Protein AF-A0A2A9NN08-F1 (afdb_monomer_lite)

Structure (mmCIF, N/CA/C/O backbone):
data_AF-A0A2A9NN08-F1
#
_entry.id   AF-A0A2A9NN08-F1
#
loop_
_atom_site.group_PDB
_atom_site.id
_atom_site.type_symbol
_atom_site.label_atom_id
_atom_site.label_alt_id
_atom_site.label_comp_id
_atom_site.label_asym_id
_atom_site.label_entity_id
_atom_site.label_seq_id
_atom_site.pdbx_PDB_ins_code
_atom_site.Cartn_x
_atom_site.Cartn_y
_atom_site.Cartn_z
_atom_site.occupancy
_atom_site.B_iso_or_equiv
_atom_site.auth_seq_id
_atom_site.auth_comp_id
_atom_site.auth_asym_id
_atom_site.auth_atom_id
_atom_site.pdbx_PDB_model_num
ATOM 1 N N . VAL A 1 1 ? 31.855 -21.960 -2.884 1.00 37.62 1 VAL A N 1
ATOM 2 C CA . VAL A 1 1 ? 30.493 -21.897 -2.303 1.00 37.62 1 VAL A CA 1
ATOM 3 C C . VAL A 1 1 ? 29.642 -21.097 -3.272 1.00 37.62 1 VAL A C 1
ATOM 5 O O . VAL A 1 1 ? 30.088 -20.039 -3.693 1.00 37.62 1 VAL A O 1
ATOM 8 N N . ALA A 1 2 ? 28.551 -21.692 -3.752 1.00 35.72 2 ALA A N 1
ATOM 9 C CA . ALA A 1 2 ? 27.802 -21.258 -4.929 1.00 35.72 2 ALA A CA 1
ATOM 10 C C . ALA A 1 2 ? 27.035 -19.943 -4.699 1.00 35.72 2 ALA A C 1
ATOM 12 O O . ALA A 1 2 ? 26.407 -19.770 -3.659 1.00 35.72 2 ALA A O 1
ATOM 13 N N . LEU A 1 3 ? 27.077 -19.046 -5.688 1.00 44.41 3 LEU A N 1
ATOM 14 C CA . LEU A 1 3 ? 26.170 -17.904 -5.797 1.00 44.41 3 LEU A CA 1
ATOM 15 C C . LEU A 1 3 ? 24.855 -18.426 -6.383 1.00 44.41 3 LEU A C 1
ATOM 17 O O . LEU A 1 3 ? 24.842 -18.994 -7.472 1.00 44.41 3 LEU A O 1
ATOM 21 N N . HIS A 1 4 ? 23.775 -18.300 -5.619 1.00 42.97 4 HIS A N 1
ATOM 22 C CA . HIS A 1 4 ? 22.445 -18.757 -6.000 1.00 42.97 4 HIS A CA 1
ATOM 23 C C . HIS A 1 4 ? 21.904 -17.833 -7.103 1.00 42.97 4 HIS A C 1
ATOM 25 O O . HIS A 1 4 ? 21.492 -16.707 -6.833 1.00 42.97 4 HIS A O 1
ATOM 31 N N . THR A 1 5 ? 21.955 -18.282 -8.357 1.00 47.53 5 THR A N 1
ATOM 32 C CA . THR A 1 5 ? 21.266 -17.632 -9.476 1.00 47.53 5 THR A CA 1
ATOM 33 C C . THR A 1 5 ? 19.768 -17.815 -9.267 1.00 47.53 5 THR A C 1
ATOM 35 O O . THR A 1 5 ? 19.246 -18.914 -9.431 1.00 47.53 5 THR A O 1
ATOM 38 N N . VAL A 1 6 ? 19.084 -16.750 -8.852 1.00 52.09 6 VAL A N 1
ATOM 39 C CA . VAL A 1 6 ? 17.621 -16.678 -8.911 1.00 52.09 6 VAL A CA 1
ATOM 40 C C . VAL A 1 6 ? 17.215 -16.691 -10.382 1.00 52.09 6 VAL A C 1
ATOM 42 O O . VAL A 1 6 ? 17.520 -15.765 -11.130 1.00 52.09 6 VAL A O 1
ATOM 45 N N . ASP A 1 7 ? 16.598 -17.795 -10.790 1.00 48.22 7 ASP A N 1
ATOM 46 C CA . ASP A 1 7 ? 15.967 -17.992 -12.090 1.00 48.22 7 ASP A CA 1
ATOM 47 C C . ASP A 1 7 ? 14.810 -16.992 -12.230 1.00 48.22 7 ASP A C 1
ATOM 49 O O . ASP A 1 7 ? 13.759 -17.134 -11.609 1.00 48.22 7 ASP A O 1
ATOM 53 N N . LEU A 1 8 ? 15.040 -15.916 -12.985 1.00 51.03 8 LEU A N 1
ATOM 54 C CA . LEU A 1 8 ? 14.032 -14.900 -13.275 1.00 51.03 8 LEU A CA 1
ATOM 55 C C . LEU A 1 8 ? 13.192 -15.338 -14.482 1.00 51.03 8 LEU A C 1
ATOM 57 O O . LEU A 1 8 ? 13.221 -14.699 -15.532 1.00 51.03 8 LEU A O 1
ATOM 61 N N . ALA A 1 9 ? 12.432 -16.423 -14.339 1.00 50.69 9 ALA A N 1
ATOM 62 C CA . ALA A 1 9 ? 11.362 -16.778 -15.271 1.00 50.69 9 ALA A CA 1
ATOM 63 C C . ALA A 1 9 ? 10.109 -15.929 -14.985 1.00 50.69 9 ALA A C 1
ATOM 65 O O . ALA A 1 9 ? 9.042 -16.432 -14.641 1.00 50.69 9 ALA A O 1
ATOM 66 N N . PHE A 1 10 ? 10.257 -14.613 -15.090 1.00 49.97 10 PHE A N 1
ATOM 67 C CA . PHE A 1 10 ? 9.178 -13.655 -14.914 1.00 49.97 10 PHE A CA 1
ATOM 68 C C . PHE A 1 10 ? 8.718 -13.199 -16.301 1.00 49.97 10 PHE A C 1
ATOM 70 O O . PHE A 1 10 ? 9.516 -12.714 -17.103 1.00 49.97 10 PHE A O 1
ATOM 77 N N . GLY A 1 11 ? 7.447 -13.453 -16.624 1.00 45.53 11 GLY A N 1
ATOM 78 C CA . GLY A 1 11 ? 6.846 -13.052 -17.896 1.00 45.53 11 GLY A CA 1
ATOM 79 C C . GLY A 1 11 ? 6.915 -11.531 -18.109 1.00 45.53 11 GLY A C 1
ATOM 80 O O . GLY A 1 11 ? 7.178 -10.791 -17.162 1.00 45.53 11 GLY A O 1
ATOM 81 N N . PRO A 1 12 ? 6.662 -11.041 -19.335 1.00 46.91 12 PRO A N 1
ATOM 82 C CA . PRO A 1 12 ? 6.875 -9.638 -19.720 1.00 46.91 12 PRO A CA 1
ATOM 83 C C . PRO A 1 12 ? 6.056 -8.603 -18.924 1.00 46.91 12 PRO A C 1
ATOM 85 O O . PRO A 1 12 ? 6.320 -7.412 -19.046 1.00 46.91 12 PRO A O 1
ATOM 88 N N . ASP A 1 13 ? 5.114 -9.049 -18.090 1.00 49.91 13 ASP A N 1
ATOM 89 C CA . ASP A 1 13 ? 4.246 -8.213 -17.256 1.00 49.91 13 ASP A CA 1
ATOM 90 C C . ASP A 1 13 ? 4.529 -8.345 -15.752 1.00 49.91 13 ASP A C 1
ATOM 92 O O . ASP A 1 13 ? 3.760 -7.855 -14.925 1.00 49.91 13 ASP A O 1
ATOM 96 N N . THR A 1 14 ? 5.612 -9.015 -15.353 1.00 43.19 14 THR A N 1
ATOM 97 C CA . THR A 1 14 ? 5.965 -9.087 -13.935 1.00 43.19 14 THR A CA 1
ATOM 98 C C . THR A 1 14 ? 6.944 -7.982 -13.565 1.00 43.19 14 THR A C 1
ATOM 100 O O . THR A 1 14 ? 8.147 -8.059 -13.816 1.00 43.19 14 THR A O 1
ATOM 103 N N . VAL A 1 15 ? 6.421 -6.947 -12.911 1.00 49.91 15 VAL A N 1
ATOM 104 C CA . VAL A 1 15 ? 7.241 -5.954 -12.217 1.00 49.91 15 VAL A CA 1
ATOM 105 C C . VAL A 1 15 ? 7.699 -6.571 -10.900 1.00 49.91 15 VAL A C 1
ATOM 107 O O . VAL A 1 15 ? 6.981 -6.553 -9.906 1.00 49.91 15 VAL A O 1
ATOM 110 N N . ILE A 1 16 ? 8.900 -7.142 -10.889 1.00 50.09 16 ILE A N 1
ATOM 111 C CA . ILE A 1 16 ? 9.529 -7.586 -9.646 1.00 50.09 16 ILE A CA 1
ATOM 112 C C . ILE A 1 16 ? 10.036 -6.336 -8.930 1.00 50.09 16 ILE A C 1
ATOM 114 O O . ILE A 1 16 ? 11.035 -5.737 -9.334 1.00 50.09 16 ILE A O 1
ATOM 118 N N . ILE A 1 17 ? 9.365 -5.928 -7.856 1.00 49.06 17 ILE A N 1
ATOM 119 C CA . ILE A 1 17 ? 9.872 -4.867 -6.984 1.00 49.06 17 ILE A CA 1
ATOM 120 C C . ILE A 1 17 ? 10.954 -5.487 -6.093 1.00 49.06 17 ILE A C 1
ATOM 122 O O . ILE A 1 17 ? 10.750 -5.746 -4.913 1.00 49.06 17 ILE A O 1
ATOM 126 N N . THR A 1 18 ? 12.151 -5.711 -6.642 1.00 49.41 18 THR A N 1
ATOM 127 C CA . THR A 1 18 ? 13.329 -6.180 -5.881 1.00 49.41 18 THR A CA 1
ATOM 128 C C . THR A 1 18 ? 13.901 -5.106 -4.939 1.00 49.41 18 THR A C 1
ATOM 130 O O . THR A 1 18 ? 15.032 -5.230 -4.480 1.00 49.41 18 THR A O 1
ATOM 133 N N . ALA A 1 19 ? 13.167 -4.014 -4.700 1.00 52.38 19 ALA A N 1
ATOM 134 C CA . ALA A 1 19 ? 13.665 -2.774 -4.106 1.00 52.38 19 ALA A CA 1
ATOM 135 C C . ALA A 1 19 ? 12.869 -2.307 -2.875 1.00 52.38 19 ALA A C 1
ATOM 137 O O . ALA A 1 19 ? 12.923 -1.126 -2.509 1.00 52.38 19 ALA A O 1
ATOM 138 N N . LEU A 1 20 ? 12.133 -3.190 -2.196 1.00 52.38 20 LEU A N 1
ATOM 139 C CA . LEU A 1 20 ? 11.841 -2.947 -0.783 1.00 52.38 20 LEU A CA 1
ATOM 140 C C . LEU A 1 20 ? 13.108 -3.269 0.023 1.00 52.38 20 LEU A C 1
ATOM 142 O O . LEU A 1 20 ? 13.218 -4.327 0.625 1.00 52.38 20 LEU A O 1
ATOM 146 N N . ASP A 1 21 ? 14.068 -2.333 0.029 1.00 46.78 21 ASP A N 1
ATOM 147 C CA . ASP A 1 21 ? 15.255 -2.339 0.916 1.00 46.78 21 ASP A CA 1
ATOM 148 C C . ASP A 1 21 ? 14.888 -2.617 2.384 1.00 46.78 21 ASP A C 1
ATOM 150 O O . ASP A 1 21 ? 15.686 -3.126 3.167 1.00 46.78 21 ASP A O 1
ATOM 154 N N . TYR A 1 22 ? 13.657 -2.270 2.753 1.00 49.38 22 TYR A N 1
ATOM 155 C CA . TYR A 1 22 ? 13.062 -2.534 4.042 1.00 49.38 22 TYR A CA 1
ATOM 156 C C . TYR A 1 22 ? 11.610 -2.945 3.828 1.00 49.38 22 TYR A C 1
ATOM 158 O O . TYR A 1 22 ? 10.844 -2.226 3.183 1.00 49.38 22 TYR A O 1
ATOM 166 N N . ILE A 1 23 ? 11.241 -4.098 4.372 1.00 55.88 23 ILE A N 1
ATOM 167 C CA . ILE A 1 23 ? 9.848 -4.503 4.497 1.00 55.88 23 ILE A CA 1
ATOM 168 C C . ILE A 1 23 ? 9.236 -3.590 5.573 1.00 55.88 23 ILE A C 1
ATOM 170 O O . ILE A 1 23 ? 9.708 -3.633 6.708 1.00 55.88 23 ILE A O 1
ATOM 174 N N . PRO A 1 24 ? 8.215 -2.761 5.278 1.00 56.25 24 PRO A N 1
ATOM 175 C CA . PRO A 1 24 ? 7.631 -1.850 6.267 1.00 56.25 24 PRO A CA 1
ATOM 176 C C . PRO A 1 24 ? 6.862 -2.590 7.377 1.00 56.25 24 PRO A C 1
ATOM 178 O O . PRO A 1 24 ? 6.337 -1.961 8.289 1.00 56.25 24 PRO A O 1
ATOM 181 N N . PHE A 1 25 ? 6.803 -3.922 7.311 1.00 60.47 25 PHE A N 1
ATOM 182 C CA . PHE A 1 25 ? 6.260 -4.794 8.342 1.00 60.47 25 PHE A CA 1
ATOM 183 C C . PHE A 1 25 ? 7.356 -5.108 9.370 1.00 60.47 25 PHE A C 1
ATOM 185 O O . PHE A 1 25 ? 8.411 -5.660 9.048 1.00 60.47 25 PHE A O 1
ATOM 192 N N . CYS A 1 26 ? 7.102 -4.790 10.635 1.00 46.56 26 CYS A N 1
ATOM 193 C CA . CYS A 1 26 ? 7.960 -5.183 11.744 1.00 46.56 26 CYS A CA 1
ATOM 194 C C . CYS A 1 26 ? 7.859 -6.704 11.976 1.00 46.56 26 CYS A C 1
ATOM 196 O O . CYS A 1 26 ? 6.997 -7.183 12.699 1.00 46.56 26 CYS A O 1
ATOM 198 N N . CYS A 1 27 ? 8.757 -7.463 11.350 1.00 50.53 27 CYS A N 1
ATOM 199 C CA . CYS A 1 27 ? 9.181 -8.850 11.610 1.00 50.53 27 CYS A CA 1
ATOM 200 C C . CYS A 1 27 ? 8.138 -9.994 11.738 1.00 50.53 27 CYS A C 1
ATOM 202 O O . CYS A 1 27 ? 8.500 -11.108 11.390 1.00 50.53 27 CYS A O 1
ATOM 204 N N . HIS A 1 28 ? 6.896 -9.800 12.191 1.00 50.84 28 HIS A N 1
ATOM 205 C CA . HIS A 1 28 ? 5.859 -10.846 12.312 1.00 50.84 28 HIS A CA 1
ATOM 206 C C . HIS A 1 28 ? 4.420 -10.310 12.247 1.00 50.84 28 HIS A C 1
ATOM 208 O O . HIS A 1 28 ? 3.481 -11.099 12.330 1.00 50.84 28 HIS A O 1
ATOM 214 N N . GLN A 1 29 ? 4.222 -8.993 12.156 1.00 53.75 29 GLN A N 1
ATOM 215 C CA . GLN A 1 29 ? 2.878 -8.425 12.124 1.00 53.75 29 GLN A CA 1
ATOM 216 C C . GLN A 1 29 ? 2.271 -8.692 10.744 1.00 53.75 29 GLN A C 1
ATOM 218 O O . GLN A 1 29 ? 2.776 -8.202 9.731 1.00 53.75 29 GLN A O 1
ATOM 223 N N . SER A 1 30 ? 1.238 -9.536 10.701 1.00 63.97 30 SER A N 1
ATOM 224 C CA . SER A 1 30 ? 0.528 -9.828 9.461 1.00 63.97 30 SER A CA 1
ATOM 225 C C . SER A 1 30 ? -0.146 -8.552 8.962 1.00 63.97 30 SER A C 1
ATOM 227 O O . SER A 1 30 ? -0.655 -7.769 9.763 1.00 63.97 30 SER A O 1
ATOM 229 N N . LEU A 1 31 ? -0.225 -8.364 7.643 1.00 69.25 31 LEU A N 1
ATOM 230 C CA . LEU A 1 31 ? -1.069 -7.327 7.034 1.00 69.25 31 LEU A CA 1
ATOM 231 C C . LEU A 1 31 ? -2.515 -7.396 7.560 1.00 69.25 31 LEU A C 1
ATOM 233 O O . LEU A 1 31 ? -3.187 -6.371 7.679 1.00 69.25 31 LEU A O 1
ATOM 237 N N . ALA A 1 32 ? -2.974 -8.599 7.925 1.00 72.38 32 ALA A N 1
ATOM 238 C CA . ALA A 1 32 ? -4.272 -8.844 8.547 1.00 72.38 32 ALA A CA 1
ATOM 239 C C . ALA A 1 32 ? -4.444 -8.157 9.916 1.00 72.38 32 ALA A C 1
ATOM 241 O O . ALA A 1 32 ? -5.557 -7.752 10.245 1.00 72.38 32 ALA A O 1
ATOM 242 N N . ASP A 1 33 ? -3.360 -7.980 10.673 1.00 77.06 33 ASP A N 1
ATOM 243 C CA . ASP A 1 33 ? -3.373 -7.416 12.030 1.00 77.06 33 ASP A CA 1
ATOM 244 C C . ASP A 1 33 ? -3.139 -5.895 12.052 1.00 77.06 33 ASP A C 1
ATOM 246 O O . ASP A 1 33 ? -3.209 -5.274 13.112 1.00 77.06 33 ASP A O 1
ATOM 250 N N . MET A 1 3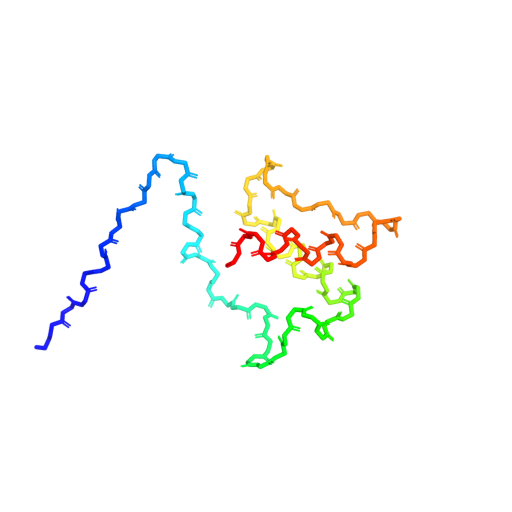4 ? -2.851 -5.287 10.895 1.00 80.19 34 MET A N 1
ATOM 251 C CA . MET A 1 34 ? -2.564 -3.855 10.789 1.00 80.19 34 MET A CA 1
ATOM 252 C C . MET A 1 34 ? -3.828 -2.999 10.848 1.00 80.19 34 MET A C 1
ATOM 254 O O . MET A 1 34 ? -4.852 -3.317 10.225 1.00 80.19 34 MET A O 1
ATOM 258 N N . THR A 1 35 ? -3.734 -1.867 11.549 1.00 85.88 35 THR A N 1
ATOM 259 C CA . THR A 1 35 ? -4.780 -0.841 11.534 1.00 85.88 35 THR A CA 1
ATOM 260 C C . THR A 1 35 ? -4.834 -0.139 10.178 1.00 85.88 35 THR A C 1
ATOM 262 O O . THR A 1 35 ? -3.930 -0.244 9.344 1.00 85.88 35 THR A O 1
ATOM 265 N N . ARG A 1 36 ? -5.905 0.623 9.934 1.00 87.75 36 ARG A N 1
ATOM 266 C CA . ARG A 1 36 ? -6.036 1.387 8.688 1.00 87.75 36 ARG A CA 1
ATOM 267 C C . ARG A 1 36 ? -4.882 2.379 8.519 1.00 87.75 36 ARG A C 1
ATOM 269 O O . ARG A 1 36 ? -4.387 2.547 7.410 1.00 87.75 36 ARG A O 1
ATOM 276 N N . GLU A 1 37 ? -4.474 3.047 9.592 1.00 87.31 37 GLU A N 1
ATOM 277 C CA . GLU A 1 37 ? -3.396 4.038 9.568 1.00 87.31 37 GLU A CA 1
ATOM 278 C C . GLU A 1 37 ? -2.065 3.394 9.171 1.00 87.31 37 GLU A C 1
ATOM 280 O O . GLU A 1 37 ? -1.351 3.936 8.328 1.00 87.31 37 GLU A O 1
ATOM 285 N N . GLU A 1 38 ? -1.771 2.213 9.717 1.00 83.44 38 GLU A N 1
ATOM 286 C CA . GLU A 1 38 ? -0.584 1.428 9.371 1.00 83.44 38 GLU A CA 1
ATOM 287 C C . GLU A 1 38 ? -0.622 0.990 7.897 1.00 83.44 38 GLU A C 1
ATOM 289 O O . GLU A 1 38 ? 0.348 1.191 7.164 1.00 83.44 38 GLU A O 1
ATOM 294 N N . LEU A 1 39 ? -1.768 0.495 7.413 1.00 85.19 39 LEU A N 1
ATOM 295 C CA . LEU A 1 39 ? -1.952 0.125 6.003 1.00 85.19 39 LEU A CA 1
ATOM 296 C C . LEU A 1 39 ? -1.782 1.323 5.058 1.00 85.19 39 LEU A C 1
ATOM 298 O O . LEU A 1 39 ? -1.177 1.192 3.996 1.00 85.19 39 LEU A O 1
ATOM 302 N N . VAL A 1 40 ? -2.265 2.507 5.440 1.00 88.62 40 VAL A N 1
ATOM 303 C CA . VAL A 1 40 ? -2.078 3.739 4.658 1.00 88.62 40 VAL A CA 1
ATOM 304 C C . VAL A 1 40 ? -0.607 4.153 4.615 1.00 88.62 40 VAL A C 1
ATOM 306 O O . VAL A 1 40 ? -0.133 4.573 3.561 1.00 88.62 40 VAL A O 1
ATOM 309 N N . GLN A 1 41 ? 0.140 4.011 5.712 1.00 85.62 41 GLN A N 1
ATOM 310 C CA . GLN A 1 41 ? 1.581 4.291 5.724 1.00 85.62 41 GLN A CA 1
ATOM 311 C C . GLN A 1 41 ? 2.356 3.341 4.805 1.00 85.62 41 GLN A C 1
ATOM 313 O O . GLN A 1 41 ? 3.204 3.792 4.030 1.00 85.62 41 GLN A O 1
ATOM 318 N N . VAL A 1 42 ? 2.027 2.047 4.838 1.00 82.81 42 VAL A N 1
ATOM 319 C CA . VAL A 1 42 ? 2.593 1.049 3.919 1.00 82.81 42 VAL A CA 1
ATOM 320 C C . VAL A 1 42 ? 2.258 1.405 2.474 1.00 82.81 42 VAL A C 1
ATOM 322 O O . VAL A 1 42 ? 3.155 1.476 1.634 1.00 82.81 42 VAL A O 1
ATOM 325 N N . ALA A 1 43 ? 0.987 1.680 2.181 1.00 87.31 43 ALA A N 1
ATOM 326 C CA . ALA A 1 43 ? 0.548 2.039 0.840 1.00 87.31 43 ALA A CA 1
ATOM 327 C C . ALA A 1 43 ? 1.224 3.324 0.339 1.00 87.31 43 ALA A C 1
ATOM 329 O O . ALA A 1 43 ? 1.645 3.381 -0.811 1.00 87.31 43 ALA A O 1
ATOM 330 N N . HIS A 1 44 ? 1.423 4.327 1.199 1.00 87.75 44 HIS A N 1
A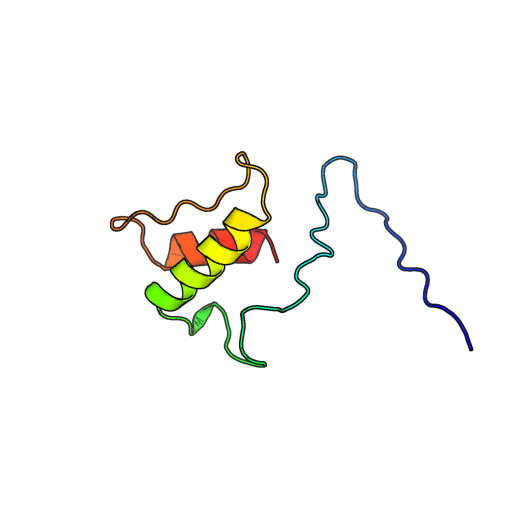TOM 331 C CA . HIS A 1 44 ? 2.218 5.511 0.872 1.00 87.75 44 HIS A CA 1
ATOM 332 C C . HIS A 1 44 ? 3.663 5.161 0.518 1.00 87.75 44 HIS A C 1
ATOM 334 O O . HIS A 1 44 ? 4.176 5.644 -0.492 1.00 87.75 44 HIS A O 1
ATOM 340 N N . PHE A 1 45 ? 4.319 4.325 1.324 1.00 83.31 45 PHE A N 1
ATOM 341 C CA . PHE A 1 45 ? 5.694 3.901 1.069 1.00 83.31 45 PHE A CA 1
ATOM 342 C C . PHE A 1 45 ? 5.820 3.155 -0.265 1.00 83.31 45 PHE A C 1
ATOM 344 O O . PHE A 1 45 ? 6.740 3.423 -1.041 1.00 83.31 45 PHE A O 1
ATOM 351 N N . LEU A 1 46 ? 4.872 2.264 -0.559 1.00 82.25 46 LEU A N 1
ATOM 352 C CA . LEU A 1 46 ? 4.803 1.554 -1.833 1.00 82.25 46 LEU A CA 1
ATOM 353 C C . LEU A 1 46 ? 4.544 2.519 -2.992 1.00 82.25 46 LEU A C 1
ATOM 355 O O . LEU A 1 46 ? 5.275 2.487 -3.976 1.00 82.25 46 LEU A O 1
ATOM 359 N N . ASN A 1 47 ? 3.593 3.443 -2.855 1.00 87.44 47 ASN A N 1
ATOM 360 C CA . ASN A 1 47 ? 3.255 4.432 -3.881 1.00 87.44 47 ASN A CA 1
ATOM 361 C C . ASN A 1 47 ? 4.419 5.344 -4.276 1.00 87.44 47 ASN A C 1
ATOM 363 O O . ASN A 1 47 ? 4.459 5.802 -5.412 1.00 87.44 47 ASN A O 1
ATOM 367 N N . VAL A 1 48 ? 5.373 5.596 -3.375 1.00 84.88 48 VAL A N 1
ATOM 368 C CA . VAL A 1 48 ? 6.601 6.344 -3.702 1.00 84.88 48 VAL A CA 1
ATOM 369 C C . VAL A 1 48 ? 7.498 5.565 -4.671 1.00 84.88 48 VAL A C 1
ATOM 371 O O . VAL A 1 48 ? 8.237 6.169 -5.448 1.00 84.88 48 VAL A O 1
ATOM 374 N N . LYS A 1 49 ? 7.454 4.230 -4.623 1.00 78.00 49 LYS A N 1
ATOM 375 C CA . LYS A 1 49 ? 8.283 3.337 -5.446 1.00 78.00 49 LYS A CA 1
ATOM 376 C C . LYS A 1 49 ? 7.543 2.789 -6.667 1.00 78.00 49 LYS A C 1
ATOM 378 O O . LYS A 1 49 ? 8.186 2.377 -7.630 1.00 78.00 49 LYS A O 1
ATOM 383 N N . LEU A 1 50 ? 6.214 2.762 -6.623 1.00 79.06 50 LEU A N 1
ATOM 384 C CA . LEU A 1 50 ? 5.366 2.265 -7.697 1.00 79.06 50 LEU A CA 1
ATOM 385 C C . LEU A 1 50 ? 5.210 3.310 -8.811 1.00 79.06 50 LEU A C 1
ATOM 387 O O . LEU A 1 50 ? 5.073 4.503 -8.534 1.00 79.06 50 LEU A O 1
ATOM 391 N N . PRO A 1 51 ? 5.172 2.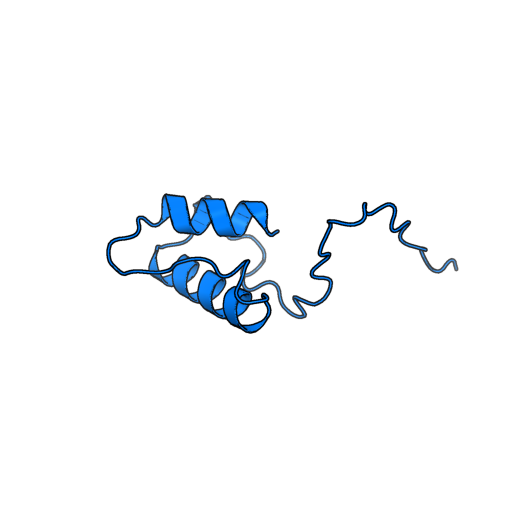888 -10.085 1.00 80.94 51 PRO A N 1
ATOM 392 C CA . PRO A 1 51 ? 4.707 3.757 -11.156 1.00 80.94 51 PRO A C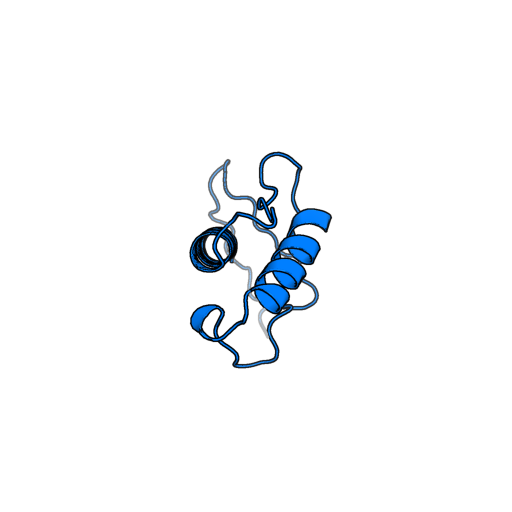A 1
ATOM 393 C C . PRO A 1 51 ? 3.239 4.135 -10.916 1.00 80.94 51 PRO A C 1
ATOM 395 O O . PRO A 1 51 ? 2.467 3.339 -10.388 1.00 80.94 51 PRO A O 1
ATOM 398 N N . ALA A 1 52 ? 2.830 5.324 -11.367 1.00 80.88 52 ALA A N 1
ATOM 399 C CA . ALA A 1 52 ? 1.498 5.880 -11.097 1.00 80.88 52 ALA A CA 1
ATOM 400 C C . ALA A 1 52 ? 0.324 4.957 -11.489 1.00 80.88 52 ALA A C 1
ATOM 402 O O . ALA A 1 52 ? -0.742 5.026 -10.888 1.00 80.88 52 ALA A O 1
ATOM 403 N N . ALA A 1 53 ? 0.516 4.077 -12.478 1.00 80.88 53 ALA A N 1
ATOM 404 C CA . ALA A 1 53 ? -0.488 3.101 -12.903 1.00 80.88 53 ALA A CA 1
ATOM 405 C C . ALA A 1 53 ? -0.763 1.993 -11.866 1.00 80.88 53 ALA A C 1
ATOM 407 O O . ALA A 1 53 ? -1.805 1.351 -11.936 1.00 80.88 53 ALA A O 1
ATOM 408 N N . LEU A 1 54 ? 0.162 1.767 -10.929 1.00 81.12 54 LEU A N 1
ATOM 409 C CA . LEU A 1 54 ? 0.067 0.761 -9.868 1.00 81.12 54 LEU A CA 1
ATOM 410 C C . LEU A 1 54 ? -0.112 1.396 -8.483 1.00 81.12 54 LEU A C 1
ATOM 412 O O . LEU A 1 54 ? -0.032 0.695 -7.480 1.00 81.12 54 LEU A O 1
ATOM 416 N N . SER A 1 55 ? -0.324 2.714 -8.403 1.00 87.31 55 SER A N 1
ATOM 417 C CA . SER A 1 55 ? -0.526 3.380 -7.120 1.00 87.31 55 SER A CA 1
ATOM 418 C C . SER A 1 55 ? -1.795 2.886 -6.423 1.00 87.31 55 SER A C 1
ATOM 420 O O . SER A 1 55 ? -2.896 2.952 -6.967 1.00 87.31 55 SER A O 1
ATOM 422 N N . ILE A 1 56 ? -1.627 2.464 -5.177 1.00 87.56 56 ILE A N 1
ATOM 423 C CA . ILE A 1 56 ? -2.683 2.075 -4.251 1.00 87.56 56 ILE A CA 1
ATOM 424 C C . ILE A 1 56 ? -3.461 3.329 -3.861 1.00 87.56 56 ILE A C 1
ATOM 426 O O . ILE A 1 56 ? -2.891 4.333 -3.423 1.00 87.56 56 ILE A O 1
ATOM 430 N N . ILE A 1 57 ? -4.780 3.287 -3.987 1.00 89.00 57 ILE A N 1
ATOM 431 C CA . ILE A 1 57 ? -5.630 4.413 -3.591 1.00 89.00 57 ILE A CA 1
ATOM 432 C C . ILE A 1 57 ? -5.823 4.363 -2.069 1.00 89.00 57 ILE A C 1
ATOM 434 O O . ILE A 1 57 ? -6.154 3.320 -1.518 1.00 89.00 57 ILE A O 1
ATOM 438 N N . ILE A 1 58 ? -5.659 5.499 -1.389 1.00 90.06 58 ILE A N 1
ATOM 439 C CA . ILE A 1 58 ? -5.621 5.598 0.087 1.00 90.06 58 ILE A CA 1
ATOM 440 C C . ILE A 1 58 ? -6.596 6.644 0.658 1.00 90.06 58 ILE A C 1
ATOM 442 O O . ILE A 1 58 ? -6.379 7.190 1.738 1.00 90.06 58 ILE A O 1
ATOM 446 N N . ASP A 1 59 ? -7.675 6.928 -0.073 1.00 89.88 59 ASP A N 1
ATOM 447 C CA . ASP A 1 59 ? -8.706 7.901 0.311 1.00 89.88 59 ASP A CA 1
ATOM 448 C C . ASP A 1 59 ? -9.320 7.611 1.699 1.00 89.88 59 ASP A C 1
ATOM 450 O O . ASP A 1 59 ? -9.411 6.456 2.132 1.00 89.88 59 ASP A O 1
ATOM 454 N N . GLU A 1 60 ? -9.763 8.656 2.404 1.00 84.69 60 GLU A N 1
ATOM 455 C CA . GLU A 1 60 ? -10.391 8.558 3.730 1.00 84.69 60 GLU A CA 1
ATOM 456 C C . GLU A 1 60 ? -11.644 7.672 3.732 1.00 84.69 60 GLU A C 1
ATOM 458 O O . GLU A 1 60 ? -11.904 6.983 4.718 1.00 84.69 60 GLU A O 1
ATOM 463 N N . GLN A 1 61 ? -12.384 7.628 2.622 1.00 87.62 61 GLN A N 1
ATOM 464 C CA . GLN A 1 61 ? -13.576 6.789 2.470 1.00 87.62 61 GLN A CA 1
ATOM 465 C C . GLN A 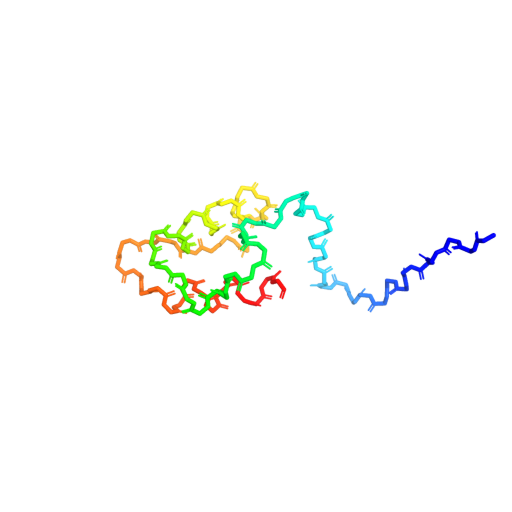1 61 ? -13.247 5.335 2.112 1.00 87.62 61 GLN A C 1
ATOM 467 O O . GLN A 1 61 ? -14.140 4.482 2.105 1.00 87.62 61 GLN A O 1
ATOM 472 N N . ARG A 1 62 ? -11.984 5.022 1.790 1.00 86.25 62 ARG A N 1
ATOM 473 C CA . ARG A 1 62 ? -11.600 3.670 1.388 1.00 86.25 62 ARG A CA 1
ATOM 474 C C . ARG A 1 62 ? -11.423 2.776 2.625 1.00 86.25 62 ARG A C 1
ATOM 476 O O . ARG A 1 62 ? -10.662 3.126 3.536 1.00 86.25 62 ARG A O 1
ATOM 483 N N . PRO A 1 63 ? -12.099 1.615 2.670 1.00 89.56 63 PRO A N 1
ATOM 484 C CA . PRO A 1 63 ? -11.989 0.688 3.786 1.00 89.56 63 PRO A CA 1
ATOM 485 C C . PRO A 1 63 ? -10.604 0.040 3.832 1.00 89.56 63 PRO A C 1
ATOM 487 O O . PRO A 1 63 ? -9.994 -0.244 2.799 1.00 89.56 63 PRO A O 1
ATOM 490 N N . ALA A 1 64 ? -10.144 -0.237 5.052 1.00 87.19 64 ALA A N 1
ATOM 491 C CA . ALA A 1 64 ? -8.844 -0.844 5.324 1.00 87.19 64 ALA A CA 1
ATOM 492 C C . ALA A 1 64 ? -8.644 -2.170 4.574 1.00 87.19 64 ALA A C 1
ATOM 494 O O . ALA A 1 64 ? -7.566 -2.409 4.043 1.00 87.19 64 ALA A O 1
ATOM 495 N N . ASP A 1 65 ? -9.691 -2.989 4.451 1.00 88.06 65 ASP A N 1
ATOM 496 C CA . ASP A 1 65 ? -9.618 -4.297 3.789 1.00 88.06 65 ASP A CA 1
ATOM 497 C C . ASP A 1 65 ? -9.283 -4.193 2.295 1.00 88.06 65 ASP A C 1
ATOM 499 O O . ASP A 1 65 ? -8.545 -5.022 1.769 1.00 88.06 65 ASP A O 1
ATOM 503 N N . LEU A 1 66 ? -9.768 -3.148 1.612 1.00 88.50 66 LEU A N 1
ATOM 504 C CA . LEU A 1 66 ? -9.434 -2.916 0.204 1.00 88.50 66 LEU A CA 1
ATOM 505 C C . LEU A 1 66 ? -8.015 -2.378 0.032 1.00 88.50 66 LEU A C 1
ATOM 507 O O . LEU A 1 66 ? -7.369 -2.690 -0.961 1.00 88.50 66 LEU A O 1
ATOM 511 N N . ILE A 1 67 ? -7.533 -1.564 0.974 1.00 88.94 67 ILE A N 1
ATOM 512 C CA . ILE A 1 67 ? -6.137 -1.103 0.972 1.00 88.94 67 ILE A CA 1
ATOM 513 C C . ILE A 1 67 ? -5.217 -2.306 1.210 1.00 88.94 67 ILE A C 1
ATOM 515 O O . ILE A 1 67 ? -4.256 -2.499 0.471 1.00 88.94 67 ILE A O 1
ATOM 519 N N . ARG A 1 68 ? -5.560 -3.161 2.183 1.00 87.25 68 ARG A N 1
ATOM 520 C CA . ARG A 1 68 ? -4.843 -4.405 2.480 1.00 87.25 68 ARG A CA 1
ATOM 521 C C . ARG A 1 68 ? -4.779 -5.321 1.265 1.00 87.25 68 ARG A C 1
ATOM 523 O O . ARG A 1 68 ? -3.691 -5.740 0.899 1.00 87.25 68 ARG A O 1
ATOM 530 N N . SER A 1 69 ? -5.918 -5.584 0.625 1.00 84.94 69 SER A N 1
ATOM 531 C CA . SER A 1 69 ? -5.975 -6.473 -0.537 1.00 84.94 69 SER A CA 1
ATOM 532 C C . SER A 1 69 ? -5.102 -5.977 -1.692 1.00 84.94 69 SER A C 1
ATOM 534 O O . SER A 1 69 ? -4.470 -6.790 -2.357 1.00 84.94 69 SER A O 1
ATOM 536 N N . GLU A 1 70 ? -5.017 -4.663 -1.920 1.00 86.69 70 GLU A N 1
ATOM 537 C CA . GLU A 1 70 ? -4.115 -4.129 -2.948 1.00 86.69 70 GLU A CA 1
ATOM 538 C C . GLU A 1 70 ? -2.642 -4.225 -2.553 1.00 86.69 70 GLU A C 1
ATOM 540 O O . GLU A 1 70 ? -1.813 -4.518 -3.410 1.00 86.69 70 GLU A O 1
ATOM 545 N N . ILE A 1 71 ? -2.309 -4.047 -1.270 1.00 83.62 71 ILE A N 1
ATOM 546 C CA . ILE A 1 71 ? -0.948 -4.290 -0.773 1.00 83.62 71 ILE A CA 1
ATOM 547 C C . ILE A 1 71 ? -0.571 -5.768 -0.957 1.00 83.62 71 ILE A C 1
ATOM 549 O O . ILE A 1 71 ? 0.521 -6.044 -1.438 1.00 83.62 71 ILE A O 1
ATOM 553 N N . GLU A 1 72 ? -1.470 -6.703 -0.629 1.00 81.75 72 GLU A N 1
ATOM 554 C CA . GLU A 1 72 ? -1.255 -8.155 -0.750 1.00 81.75 72 GLU A CA 1
ATOM 555 C C . GLU A 1 72 ? -1.022 -8.621 -2.192 1.00 81.75 72 GLU A C 1
ATOM 557 O O . GLU A 1 72 ? -0.274 -9.564 -2.409 1.00 81.75 72 GLU A O 1
ATOM 562 N N . VAL A 1 73 ? -1.630 -7.972 -3.189 1.00 81.12 73 VAL A N 1
ATOM 563 C CA . VAL A 1 73 ? -1.397 -8.303 -4.610 1.00 81.12 73 VAL A CA 1
ATOM 564 C C . VAL A 1 73 ? 0.013 -7.908 -5.068 1.00 81.12 73 VAL A C 1
ATOM 566 O O . VAL A 1 73 ? 0.521 -8.452 -6.048 1.00 81.12 73 VAL A O 1
ATOM 569 N N . LEU A 1 74 ? 0.638 -6.949 -4.384 1.00 75.31 74 LEU A N 1
ATOM 570 C CA . LEU A 1 74 ? 1.931 -6.381 -4.760 1.00 75.31 74 LEU A CA 1
ATOM 571 C C . LEU A 1 74 ? 3.129 -7.038 -4.053 1.00 75.31 74 LEU A C 1
ATOM 573 O O . LEU A 1 74 ? 4.260 -6.781 -4.475 1.00 75.31 74 LEU A O 1
ATOM 577 N N . VAL A 1 75 ? 2.906 -7.832 -2.996 1.00 68.62 75 VAL A N 1
ATOM 578 C CA . VAL A 1 75 ? 3.956 -8.464 -2.166 1.00 68.62 75 VAL A CA 1
ATOM 579 C C . VAL A 1 75 ? 3.992 -9.982 -2.278 1.00 68.62 75 VAL A C 1
ATOM 581 O O . VAL A 1 75 ? 2.934 -10.604 -2.497 1.00 68.62 75 VAL A O 1
#

Organism: NCBI:txid703135

Sequence (75 aa):
VALHTVDLAFGPDTVIITALDYIPFCCHQSLADMTREELVQVAHFLNVKLPAALSIIIDEQRPADLIRSEIEVLV

Foldseek 3Di:
DDDDPDDPPDPPPDPDCPPCPDDLDDPDQDLVNDDLVSLLVNLVVVQVVDDPVLRQDNDPPDDSVSSSVSSVVND

Radius of gyration: 14.49 Å; chains: 1; bounding box: 44×30×32 Å

pLDDT: mean 70.09, std 17.68, range [35.72, 90.06]

Secondary structure (DSSP, 8-state):
-----------TT----TT-SS-SS-TT--GGG--HHHHHHHHHHHHHHS-GGGPPP--TTS-HHHHHHHHHHH-

=== Feature glossary ===
The record interleaves many kinds of information about one protein. Here is each kind framed as the question it answers.

Q: What does the local fold look like, residue by residue?
A: A 3Di character summarizes, for each residue, the relative orientation of the Cα frame of its nearest spatial neighbor. Because it encodes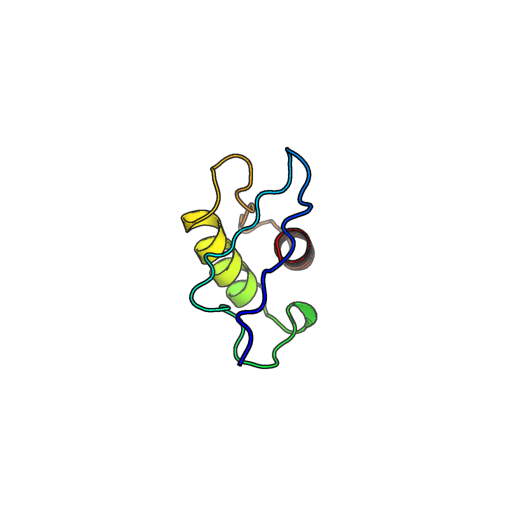 fold topology rather than chemistry, 3Di alignments detect remote structural similarity that sequence alignment misses.

Q: Which residues are in helices, strands, or loops?
A: Secondary structure is the local, repeating backbone conformation. DSSP classifies it into eight states by reading the hydrogen-bond network: three helix types (H, G, I), two β types (E, B), two non-regular types (T, S), and unstructured coil (-).

Q: How big and how compact is the whole molecule?
A: Three whole-structure scalars: the radius of gyration (RMS distance of Cα from centroid, in Å), the count of Cα–Cα contacts (pairs closer than 8 Å and separated by more than four residues in sequence — i.e. tertiary, not local, contacts), and the bounding-box dimensions. Together they distinguish compact globular folds from extended fibres or disordered chains.

Q: How confident is the AlphaFold model at each residue?
A: For AlphaFold models, the B-factor field carries pLDDT — the model's own estimate of local accuracy on a 0–100 scale. Regions with pLDDT<50 should be treated as essentially unmodeled; they often correspond to intrinsically disordered segments.

Q: What family and function is it annotated with?
A: Functional annotations link the protein to curated databases. InterPro entries identify conserved domains and families by matching the sequence against member-database signatures (Pfam, PROSITE, CDD, …). Gene Ontology (GO) terms describe molecular function, biological process, and cellular component in a controlled vocabulary. CATH places the structure in a hierarchical fold classification (Class/Architecture/Topology/Homologous-superfamily). The organism is the source species.

Q: What known structures does this most resemble?
A: Nearest PDB neighbors are the top structural matches found by Foldseek when searching this structure against the entire Protein Data Bank. Each hit reports a TM-score (0 to 1; >0.5 almost always implies the same fold) and an E-value. These are *structural* homologs — they may share no detectable sequence similarity.

Q: Which residues are buried vs exposed?
A: Solvent-accessible surface area (SASA) is the area in Å² traced out by the centre of a 1.4 Å probe sphere (a water molecule) rolled over the protein's van der Waals surface (Shrake–Rupley / Lee–Richards construction). Buried residues have near-zero SASA; fully exposed residues can exceed 200 Å². The total SASA scales roughly with the number of surface residues.

Q: What are the backbone torsion angles?
A: φ (phi) and ψ (psi) are the two rotatable backbone dihedrals per residue: φ is the C(i-1)–N–Cα–C torsion, ψ is the N–Cα–C–N(i+1) torsion, both in degrees on (−180°, 180°]. α-helical residues cluster near (−60°, −45°); β-strand residues near (−120°, +130°). A Ramachandran plot is simply a scatter of (φ, ψ) for every residue.

Q: Are the domains correctly placed relative to each other?
A: Predicted aligned error is AlphaFold's pairwise confidence. Unlike pLDDT (per-residue), PAE is per-residue-pair and captures whether two parts of the structure are correctly placed relative to each other. Units are ångströms of expected positional error.

Q: What if only a Cα trace is available?
A: P-SEA three-state annotation labels each residue as helix, strand, or coil based purely on the geometry of the Cα trace. It serves as a fallback when the full backbone (and thus DSSP) is unavailable.

Q: What is the amino-acid chain?
A: This is the polypeptide sequence — one letter per residue, N-terminus first. Length ranges from a few dozen residues for small domains to over a thousand for large multi-domain proteins.

Q: What do the rendered images show?
A: The six renders are orthographic views along the three Cartesian axes in both directions. Representation (cartoon, sticks, or surface) and color scheme (sequence-rainbow or by-chain) vary across proteins so the training set covers all the common visualization conventions.

Q: What do the diagnostic plots show?
A: Plot images: a contact map (which residues are close in 3D, as an N×N binary image), a Ramachandran scatter (backbone torsion angles, revealing secondary-structure composition at a glance), and — for AlphaFold structures — a PAE heatmap (pairwise prediction confidence).

Q: How mobile is each atom in the crystal?
A: B-factor (Debye–Waller factor) reflects atomic displacement in the crystal lattice. It is an experimental observable (units Å²), not a prediction; low values mean the atom is pinned down, high values mean it moves or is heterogeneous across the crystal.

Q: Where is each backbone atom in 3D?
A: The mmCIF table is the protein's shape written out atom by atom. For each backbone N, Cα, C, and carbonyl O, it records an (x, y, z) coordinate triple in Å plus the residue type, chain letter, and residue number.